Protein AF-A0A7V2XXT2-F1 (afdb_monomer)

Solvent-accessible surface area (backbone atoms only — not comparable to full-atom values): 8716 Å² total; per-residue (Å²): 122,76,69,64,54,52,68,65,47,50,60,56,54,53,48,52,53,50,48,50,50,43,58,65,51,47,53,54,56,52,52,50,54,55,48,51,53,50,51,52,53,49,52,52,50,56,50,50,54,49,51,51,51,52,50,53,53,51,48,52,53,49,51,53,50,57,67,48,43,61,58,51,51,49,53,50,51,53,53,51,53,53,52,49,53,52,50,51,51,50,52,52,53,51,50,52,53,49,51,53,50,48,54,52,51,51,51,54,50,50,56,50,51,51,52,53,52,52,50,53,53,52,50,51,52,52,51,55,52,49,53,52,49,53,51,52,47,66,74,66,66,48,74,70,58,51,55,50,52,53,50,53,49,55,52,51,57,61,72,76,108

pLDDT: mean 90.25, std 9.04, range [48.16, 98.12]

Mean predicted aligned error: 14.26 Å

Secondary structure (DSSP, 8-state):
-HHHHHHHHHHHHHHHHHHHHIIIIIHHHHHHHHHHHHHHHHHHHHHHHHHHHHHHHHHHHHHHHHHHHHHHHHHHHHHHHHHHHHHHHHHHHHHHHHHHHHHHHHHHHHHHHHHHHHHHHHHHHHHHHHHHHHHHHHHH--HHHHHHHHHHHHHHHHH--

Sequence (161 aa):
MMWHIVEVVSPYINFIILLWLLLKFGGAAIKQVVKGRHDEVKEKVDTAERLISESEQLKAAYEQKIAGLDAEIEAFRQAALAEIEKEKSRIMAEAQALAGRIEEQARLAYDQEMKEALAKVREEITRQTLELAEQQVKERFKKEDHDKLVEDFIEKLRSLN

Foldseek 3Di:
DVVVVCVVVVVVVVVVVVVVVCVVPVVVVVVVVVVVVVVVVVVVVVVVVVVVVVVVVVVVVVVVVVVCVVVVVVVVVVVVVVVVVVVVVVVVVVVVVVVVVVVVVVVVVVVVVVVVVVVVVVVVVVVVVVVVVVVVCVVPPDPVVVVVVVVVVVVVVVVVD

Radius of gyration: 64.33 Å; Cα contacts (8 Å, |Δi|>4): 3; chains: 1; bounding box: 114×42×169 Å

Structure (mmCIF, N/CA/C/O backbone):
data_AF-A0A7V2XXT2-F1
#
_entry.id   AF-A0A7V2XXT2-F1
#
loop_
_atom_site.group_PDB
_atom_site.id
_atom_site.type_symbol
_atom_site.label_atom_id
_atom_site.label_alt_id
_atom_site.label_comp_id
_atom_site.label_asym_id
_atom_site.label_entity_id
_atom_site.label_seq_id
_atom_site.pdbx_PDB_ins_code
_atom_site.Cartn_x
_atom_site.Cartn_y
_atom_site.Cartn_z
_atom_site.occupancy
_atom_site.B_iso_or_equiv
_atom_site.auth_seq_id
_atom_site.auth_comp_id
_atom_site.auth_asym_id
_atom_site.auth_atom_id
_atom_site.pdbx_PDB_model_num
ATOM 1 N N . MET A 1 1 ? 81.020 8.895 -81.320 1.00 56.19 1 MET A N 1
ATOM 2 C CA . MET A 1 1 ? 79.674 8.365 -81.643 1.00 56.19 1 MET A CA 1
ATOM 3 C C . MET A 1 1 ? 79.037 7.597 -80.477 1.00 56.19 1 MET A C 1
ATOM 5 O O . MET A 1 1 ? 77.843 7.738 -80.282 1.00 56.19 1 MET A O 1
ATOM 9 N N . MET A 1 2 ? 79.803 6.866 -79.651 1.00 57.25 2 MET A N 1
ATOM 10 C CA . MET A 1 2 ? 79.259 6.107 -78.506 1.00 57.25 2 MET A CA 1
ATOM 11 C C . MET A 1 2 ? 78.829 6.969 -77.294 1.00 57.25 2 MET A C 1
ATOM 13 O O . MET A 1 2 ? 77.960 6.552 -76.542 1.00 57.25 2 MET A O 1
ATOM 17 N N . TRP A 1 3 ? 79.372 8.186 -77.129 1.00 62.31 3 TRP A N 1
ATOM 18 C CA . TRP A 1 3 ? 79.043 9.090 -76.009 1.00 62.31 3 TRP A CA 1
ATOM 19 C C . TRP A 1 3 ? 77.661 9.769 -76.119 1.00 62.31 3 TRP A C 1
ATOM 21 O O . TRP A 1 3 ? 76.947 9.837 -75.127 1.00 62.31 3 TRP A O 1
ATOM 31 N N . HIS A 1 4 ? 77.216 10.180 -77.314 1.00 66.50 4 HIS A N 1
ATOM 32 C CA . HIS A 1 4 ? 75.901 10.832 -77.479 1.00 66.50 4 HIS A CA 1
ATOM 33 C C . HIS A 1 4 ? 74.708 9.879 -77.328 1.00 66.50 4 HIS A C 1
ATOM 35 O O . HIS A 1 4 ? 73.618 10.306 -76.964 1.00 66.50 4 HIS A O 1
ATOM 41 N N . ILE A 1 5 ? 74.898 8.577 -77.562 1.00 71.25 5 ILE A N 1
ATOM 42 C CA . ILE A 1 5 ? 73.835 7.578 -77.365 1.00 71.25 5 ILE A CA 1
ATOM 43 C C . ILE A 1 5 ? 73.501 7.452 -75.871 1.00 71.25 5 ILE A C 1
ATOM 45 O O . ILE A 1 5 ? 72.337 7.317 -75.507 1.00 71.25 5 ILE A O 1
ATOM 49 N N . VAL A 1 6 ? 74.503 7.559 -74.994 1.00 73.62 6 VAL A N 1
ATOM 50 C CA . VAL A 1 6 ? 74.312 7.469 -73.539 1.00 73.62 6 VAL A CA 1
ATOM 51 C C . VAL A 1 6 ? 73.534 8.676 -73.001 1.00 73.62 6 VAL A C 1
ATOM 53 O O . VAL A 1 6 ? 72.641 8.500 -72.172 1.00 73.62 6 VAL A O 1
ATOM 56 N N . GLU A 1 7 ? 73.810 9.880 -73.515 1.00 75.56 7 GLU A N 1
ATOM 57 C CA . GLU A 1 7 ? 73.099 11.112 -73.134 1.00 75.56 7 GLU A CA 1
ATOM 58 C C . GLU A 1 7 ? 71.618 11.071 -73.526 1.00 75.56 7 GLU A C 1
ATOM 60 O O . GLU A 1 7 ? 70.763 11.512 -72.759 1.00 75.56 7 GLU A O 1
ATOM 65 N N . VAL A 1 8 ? 71.300 10.488 -74.687 1.00 79.38 8 VAL A N 1
ATOM 66 C CA . VAL A 1 8 ? 69.916 10.377 -75.167 1.00 79.38 8 VAL A CA 1
ATOM 67 C C . VAL A 1 8 ? 69.164 9.234 -74.481 1.00 79.38 8 VAL A C 1
ATOM 69 O O . VAL A 1 8 ? 67.977 9.377 -74.222 1.00 79.38 8 VAL A O 1
ATOM 72 N N . VAL A 1 9 ? 69.815 8.113 -74.148 1.00 83.75 9 VAL A N 1
ATOM 73 C CA . VAL A 1 9 ? 69.147 6.914 -73.595 1.00 83.75 9 VAL A CA 1
ATOM 74 C C . VAL A 1 9 ? 68.904 6.995 -72.078 1.00 83.75 9 VAL A C 1
ATOM 76 O O . VAL A 1 9 ? 67.895 6.479 -71.591 1.00 83.75 9 VAL A O 1
ATOM 79 N N . SER A 1 10 ? 69.779 7.663 -71.321 1.00 84.50 10 SER A N 1
ATOM 80 C CA . SER A 1 10 ? 69.686 7.760 -69.852 1.00 84.50 10 SER A CA 1
ATOM 81 C C . SER A 1 10 ? 68.344 8.328 -69.326 1.00 84.50 10 SER A C 1
ATOM 83 O O . SER A 1 10 ? 67.748 7.711 -68.433 1.00 84.50 10 SER A O 1
ATOM 85 N N . PRO A 1 11 ? 67.773 9.413 -69.898 1.00 87.00 11 PRO A N 1
ATOM 86 C CA . PRO A 1 11 ? 66.474 9.942 -69.471 1.00 87.00 11 PRO A CA 1
ATOM 87 C C . PRO A 1 11 ? 65.315 8.957 -69.661 1.00 87.00 11 PRO A C 1
ATOM 89 O O . PRO A 1 11 ? 64.427 8.890 -68.812 1.00 87.00 11 PRO A O 1
ATOM 92 N N . TYR A 1 12 ? 65.330 8.163 -70.738 1.00 90.50 12 TYR A N 1
ATOM 93 C CA . TYR A 1 12 ? 64.289 7.164 -70.997 1.00 90.50 12 TYR A CA 1
ATOM 94 C C . TYR A 1 12 ? 64.358 6.005 -70.005 1.00 90.50 12 TYR A C 1
ATOM 96 O O . TYR A 1 12 ? 63.319 5.562 -69.523 1.00 90.50 12 TYR A O 1
ATOM 104 N N . ILE A 1 13 ? 65.561 5.545 -69.646 1.00 89.69 13 ILE A N 1
ATOM 105 C CA . ILE A 1 13 ? 65.734 4.510 -68.616 1.00 89.69 13 ILE A CA 1
ATOM 106 C C . ILE A 1 13 ? 65.224 5.021 -67.265 1.00 89.69 13 ILE A C 1
ATOM 108 O O . ILE A 1 13 ? 64.451 4.327 -66.604 1.00 89.69 13 ILE A O 1
ATOM 112 N N . ASN A 1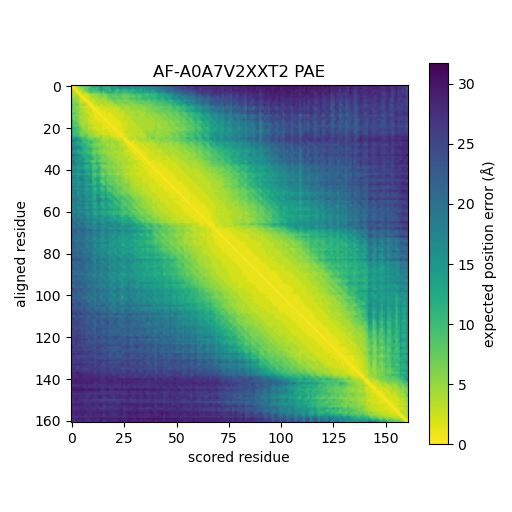 14 ? 65.584 6.248 -66.877 1.00 89.62 14 ASN A N 1
ATOM 113 C CA . ASN A 1 14 ? 65.093 6.855 -65.640 1.00 89.62 14 ASN A CA 1
ATOM 114 C C . ASN A 1 14 ? 63.561 7.008 -65.644 1.00 89.62 14 ASN A C 1
ATOM 116 O O . ASN A 1 14 ? 62.898 6.670 -64.665 1.00 89.62 14 ASN A O 1
ATOM 120 N N . PHE A 1 15 ? 62.980 7.447 -66.764 1.00 91.88 15 PHE A N 1
ATOM 121 C CA . PHE A 1 15 ? 61.531 7.552 -66.922 1.00 91.88 15 PHE A CA 1
ATOM 122 C C . PHE A 1 15 ? 60.835 6.189 -66.826 1.00 91.88 15 PHE A C 1
ATOM 124 O O . PHE A 1 15 ? 59.812 6.082 -66.158 1.00 91.88 15 PHE A O 1
ATOM 131 N N . ILE A 1 16 ? 61.393 5.136 -67.429 1.00 93.75 16 ILE A N 1
ATOM 132 C CA . ILE A 1 16 ? 60.843 3.775 -67.350 1.00 93.75 16 ILE A CA 1
ATOM 133 C C . ILE A 1 16 ? 60.920 3.233 -65.920 1.00 93.75 16 ILE A C 1
ATOM 135 O O . ILE A 1 16 ? 59.952 2.638 -65.449 1.00 93.75 16 ILE A O 1
ATOM 139 N N . ILE A 1 17 ? 62.027 3.460 -65.205 1.00 92.12 17 ILE A N 1
ATOM 140 C CA . ILE A 1 17 ? 62.163 3.064 -63.794 1.00 92.12 17 ILE A CA 1
ATOM 141 C C . ILE A 1 17 ? 61.138 3.811 -62.931 1.00 92.12 17 ILE A C 1
ATOM 143 O O . ILE A 1 17 ? 60.433 3.186 -62.136 1.00 92.12 17 ILE A O 1
ATOM 147 N N . LEU A 1 18 ? 61.001 5.127 -63.119 1.00 89.31 18 LEU A N 1
ATOM 148 C CA . LEU A 1 18 ? 60.008 5.945 -62.422 1.00 89.31 18 LEU A CA 1
ATOM 149 C C . LEU A 1 18 ? 58.579 5.477 -62.731 1.00 89.31 18 LEU A C 1
ATOM 151 O O . LEU A 1 18 ? 57.773 5.325 -61.817 1.00 89.31 18 LEU A O 1
ATOM 155 N N . LEU A 1 19 ? 58.269 5.208 -64.000 1.00 90.88 19 LEU A N 1
ATOM 156 C CA . LEU A 1 19 ? 56.965 4.722 -64.442 1.00 90.88 19 LEU A CA 1
ATOM 157 C C . LEU A 1 19 ? 56.658 3.344 -63.846 1.00 90.88 19 LEU A C 1
ATOM 159 O O . LEU A 1 19 ? 55.546 3.113 -63.377 1.00 90.88 19 LEU A O 1
ATOM 163 N N . TRP A 1 20 ? 57.641 2.445 -63.805 1.00 90.25 20 TRP A N 1
ATOM 164 C CA . TRP A 1 20 ? 57.493 1.133 -63.182 1.00 90.25 20 TRP A CA 1
ATOM 165 C C . TRP A 1 20 ? 57.219 1.245 -61.678 1.00 90.25 20 TRP A C 1
ATOM 167 O O . TRP A 1 20 ? 56.309 0.585 -61.170 1.00 90.25 20 TRP A O 1
ATOM 177 N N . LEU A 1 21 ? 57.936 2.124 -60.969 1.00 88.44 21 LEU A N 1
ATOM 178 C CA . LEU A 1 21 ? 57.672 2.417 -59.557 1.00 88.44 21 LEU A C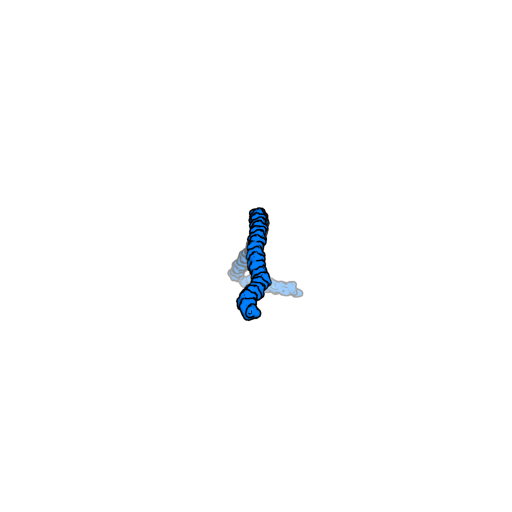A 1
ATOM 179 C C . LEU A 1 21 ? 56.280 3.037 -59.358 1.00 88.44 21 LEU A C 1
ATOM 181 O O . LEU A 1 21 ? 55.545 2.615 -58.467 1.00 88.44 21 LEU A O 1
ATOM 185 N N . LEU A 1 22 ? 55.872 3.980 -60.208 1.00 87.69 22 LEU A N 1
ATOM 186 C CA . LEU A 1 22 ? 54.562 4.625 -60.129 1.00 87.69 22 LEU A CA 1
ATOM 187 C C . LEU A 1 22 ? 53.419 3.628 -60.357 1.00 87.69 22 LEU A C 1
ATOM 189 O O . LEU A 1 22 ? 52.438 3.638 -59.620 1.00 87.69 22 LEU A O 1
ATOM 193 N N . LEU A 1 23 ? 53.551 2.731 -61.334 1.00 87.38 23 LEU A N 1
ATOM 194 C CA . LEU A 1 23 ? 52.550 1.697 -61.597 1.00 87.38 23 LEU A CA 1
ATOM 195 C C . LEU A 1 23 ? 52.500 0.663 -60.466 1.00 87.38 23 LEU A C 1
ATOM 197 O O . LEU A 1 23 ? 51.412 0.253 -60.059 1.00 87.38 23 LEU A O 1
ATOM 201 N N . LYS A 1 24 ? 53.660 0.282 -59.915 1.00 85.62 24 LYS A N 1
ATOM 202 C CA . LYS A 1 24 ? 53.751 -0.691 -58.821 1.00 85.62 24 LYS A CA 1
ATOM 203 C C . LYS A 1 24 ? 53.189 -0.157 -57.501 1.00 85.62 24 LYS A C 1
ATOM 205 O O . LYS A 1 24 ? 52.461 -0.878 -56.823 1.00 85.62 24 LYS A O 1
ATOM 210 N N . PHE A 1 25 ? 53.511 1.082 -57.131 1.00 86.44 25 PHE A N 1
ATOM 211 C CA . PHE A 1 25 ? 53.129 1.664 -55.838 1.00 86.44 25 PHE A CA 1
ATOM 212 C C . PHE A 1 25 ? 51.869 2.540 -55.913 1.00 86.44 25 PHE A C 1
ATOM 214 O O . PHE A 1 25 ? 51.015 2.469 -55.028 1.00 86.44 25 PHE A O 1
ATOM 221 N N . GLY A 1 26 ? 51.701 3.326 -56.979 1.00 84.56 26 GLY A N 1
ATOM 222 C CA . GLY A 1 26 ? 50.570 4.244 -57.149 1.00 84.56 26 GLY A CA 1
ATOM 223 C C . GLY A 1 26 ? 49.234 3.527 -57.346 1.00 84.56 26 GLY A C 1
ATOM 224 O O . GLY A 1 26 ? 48.232 3.925 -56.754 1.00 84.56 26 GLY A O 1
ATOM 225 N N . GLY A 1 27 ? 49.216 2.417 -58.093 1.00 85.94 27 GLY A N 1
ATOM 226 C CA . GLY A 1 27 ? 47.999 1.617 -58.278 1.00 85.94 27 GLY A CA 1
ATOM 227 C C . GLY A 1 27 ? 47.472 1.024 -56.966 1.00 85.94 27 GLY A C 1
ATOM 228 O O . GLY A 1 27 ? 46.266 1.047 -56.711 1.00 85.94 27 GLY A O 1
ATOM 229 N N . ALA A 1 28 ? 48.374 0.546 -56.104 1.00 84.69 28 ALA A N 1
ATOM 230 C CA . ALA A 1 28 ? 48.019 0.009 -54.793 1.00 84.69 28 ALA A CA 1
ATOM 231 C C . ALA A 1 28 ? 47.453 1.096 -53.861 1.00 84.69 28 ALA A C 1
ATOM 233 O O . ALA A 1 28 ? 46.395 0.890 -53.265 1.00 84.69 28 ALA A O 1
ATOM 234 N N . ALA A 1 29 ? 48.098 2.268 -53.798 1.00 85.81 29 ALA A N 1
ATOM 235 C CA . ALA A 1 29 ? 47.654 3.388 -52.966 1.00 85.81 29 ALA A CA 1
ATOM 236 C C . ALA A 1 29 ? 46.277 3.930 -53.394 1.00 85.81 29 ALA A C 1
ATOM 238 O O . ALA A 1 29 ? 45.392 4.114 -52.558 1.00 85.81 29 ALA A O 1
ATOM 239 N N . ILE A 1 30 ? 46.049 4.118 -54.700 1.00 87.00 30 ILE A N 1
ATOM 240 C CA . ILE A 1 30 ? 44.762 4.610 -55.224 1.00 87.00 30 ILE A CA 1
ATOM 241 C C . ILE A 1 30 ? 43.642 3.602 -54.949 1.00 87.00 30 ILE A C 1
ATOM 243 O O . ILE A 1 30 ? 42.571 3.979 -54.472 1.00 87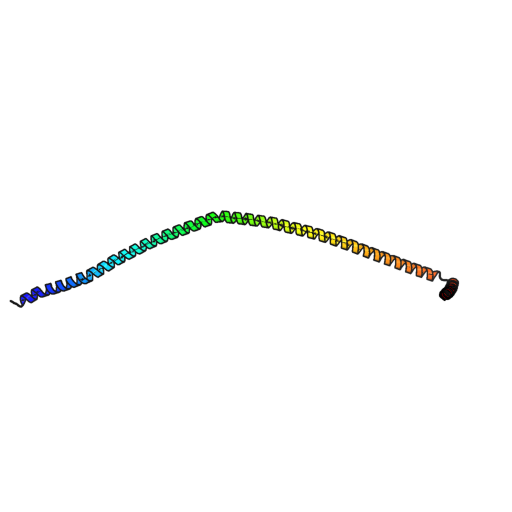.00 30 ILE A O 1
ATOM 247 N N . LYS A 1 31 ? 43.889 2.308 -55.190 1.00 87.94 31 LYS A N 1
ATOM 248 C CA . LYS A 1 31 ? 42.905 1.252 -54.919 1.00 87.94 31 LYS A CA 1
ATOM 249 C C . LYS A 1 31 ? 42.537 1.189 -53.436 1.00 87.94 31 LYS A C 1
ATOM 251 O O . LYS A 1 31 ? 41.368 0.990 -53.119 1.00 87.94 31 LYS A O 1
ATOM 256 N N . GLN A 1 32 ? 43.505 1.379 -52.541 1.00 89.31 32 GLN A N 1
ATOM 257 C CA . GLN A 1 32 ? 43.266 1.387 -51.099 1.00 89.31 32 GLN A CA 1
ATOM 258 C C . GLN A 1 32 ? 42.400 2.575 -50.664 1.00 89.31 32 GLN A C 1
ATOM 260 O O . GLN A 1 32 ? 41.464 2.377 -49.897 1.00 89.31 32 GLN A O 1
ATOM 265 N N . VAL A 1 33 ? 42.647 3.780 -51.189 1.00 89.56 33 VAL A N 1
ATOM 266 C CA . VAL A 1 33 ? 41.843 4.975 -50.867 1.00 89.56 33 VAL A CA 1
ATOM 267 C C . VAL A 1 33 ? 40.409 4.845 -51.385 1.00 89.56 33 VAL A C 1
ATOM 269 O O . VAL A 1 33 ? 39.462 5.140 -50.657 1.00 89.56 33 VAL A O 1
ATOM 272 N N . VAL A 1 34 ? 40.230 4.378 -52.625 1.00 91.50 34 VAL A N 1
ATOM 273 C CA . VAL A 1 34 ? 38.893 4.191 -53.214 1.00 91.50 34 VAL A CA 1
ATOM 274 C C . VAL A 1 34 ? 38.121 3.100 -52.475 1.00 91.50 34 VAL A C 1
ATOM 276 O O . VAL A 1 34 ? 36.952 3.299 -52.152 1.00 91.50 34 VAL A O 1
ATOM 279 N N . LYS A 1 35 ? 38.775 1.974 -52.157 1.00 93.56 35 LYS A N 1
ATOM 280 C CA . LYS A 1 35 ? 38.152 0.894 -51.388 1.00 93.56 35 LYS A CA 1
ATOM 281 C C . LYS A 1 35 ? 37.807 1.341 -49.965 1.00 93.56 35 LYS A C 1
ATOM 283 O O . LYS A 1 35 ? 36.689 1.110 -49.539 1.00 93.56 35 LYS A O 1
ATOM 288 N N . GLY A 1 36 ? 38.708 2.045 -49.279 1.00 92.62 36 GLY A N 1
ATOM 289 C CA . GLY A 1 36 ? 38.453 2.570 -47.935 1.00 92.62 36 GLY A CA 1
ATOM 290 C C . GLY A 1 36 ? 37.247 3.509 -47.888 1.00 92.62 36 GLY A C 1
ATOM 291 O O . GLY A 1 36 ? 36.397 3.362 -47.019 1.00 92.62 36 GLY A O 1
ATOM 292 N N . ARG A 1 37 ? 37.107 4.412 -48.871 1.00 92.56 37 ARG A N 1
ATOM 293 C CA . ARG A 1 37 ? 35.912 5.267 -48.981 1.00 92.56 37 ARG A CA 1
ATOM 294 C C . ARG A 1 37 ? 34.639 4.477 -49.270 1.00 92.56 37 ARG A C 1
ATOM 296 O O . ARG A 1 37 ? 33.589 4.813 -48.737 1.00 92.56 37 ARG A O 1
ATOM 303 N N . HIS A 1 38 ? 34.715 3.465 -50.132 1.00 93.56 38 HIS A N 1
ATOM 304 C CA . HIS A 1 38 ? 33.568 2.610 -50.425 1.00 93.56 38 HIS A CA 1
ATOM 305 C C . HIS A 1 38 ? 33.121 1.827 -49.185 1.00 93.56 38 HIS A C 1
ATOM 307 O O . HIS A 1 38 ? 31.933 1.821 -48.872 1.00 93.56 38 HIS A O 1
ATOM 313 N N . ASP A 1 39 ? 34.072 1.231 -48.465 1.00 95.31 39 ASP A N 1
ATOM 314 C CA . ASP A 1 39 ? 33.818 0.458 -47.251 1.00 95.31 39 ASP A CA 1
ATOM 315 C C . ASP A 1 39 ? 33.250 1.360 -46.135 1.00 95.31 39 ASP A C 1
ATOM 317 O O . ASP A 1 39 ? 32.265 0.986 -45.511 1.00 95.31 39 ASP A O 1
ATOM 321 N N . GLU A 1 40 ? 33.769 2.583 -45.954 1.00 95.50 40 GLU A N 1
ATOM 322 C CA . GLU A 1 40 ? 33.241 3.555 -44.978 1.00 95.50 40 GLU A CA 1
ATOM 323 C C . GLU A 1 40 ? 31.797 3.980 -45.297 1.00 95.50 40 GLU A C 1
ATOM 325 O O . GLU A 1 40 ? 30.951 4.072 -44.406 1.00 95.50 40 GLU A O 1
ATOM 330 N N . VAL A 1 41 ? 31.489 4.255 -46.570 1.00 94.00 41 VAL A N 1
ATOM 331 C CA . VAL A 1 41 ? 30.123 4.615 -46.983 1.00 94.00 41 VAL A CA 1
ATOM 332 C C . VAL A 1 41 ? 29.180 3.437 -46.778 1.00 94.00 41 VAL A C 1
ATOM 334 O O . VAL A 1 41 ? 28.079 3.629 -46.265 1.00 94.00 41 VAL A O 1
ATOM 337 N N . LYS A 1 42 ? 29.615 2.227 -47.135 1.00 96.00 42 LYS A N 1
ATOM 338 C CA . LYS A 1 42 ? 28.831 1.014 -46.926 1.00 96.00 42 LYS A CA 1
ATOM 339 C C . LYS A 1 42 ? 28.554 0.781 -45.442 1.00 96.00 42 LYS A C 1
ATOM 341 O O . LYS A 1 42 ? 27.405 0.593 -45.072 1.00 96.00 42 LYS A O 1
ATOM 346 N N . GLU A 1 43 ? 29.570 0.884 -44.590 1.00 96.75 43 GLU A N 1
ATOM 347 C CA . GLU A 1 43 ? 29.423 0.726 -43.141 1.00 96.75 43 GLU A CA 1
ATOM 348 C C . GLU A 1 43 ? 28.439 1.745 -42.550 1.00 96.75 43 GLU A C 1
ATOM 350 O O . GLU A 1 43 ? 27.604 1.391 -41.716 1.00 96.75 43 GLU A O 1
ATOM 355 N N . LYS A 1 44 ? 28.488 3.004 -43.003 1.00 95.12 44 LYS A N 1
ATOM 356 C CA . LYS A 1 44 ? 27.540 4.040 -42.564 1.00 95.12 44 LYS A CA 1
ATOM 357 C C . LYS A 1 44 ? 26.104 3.724 -42.973 1.00 95.12 44 LYS A C 1
ATOM 359 O O . LYS A 1 44 ? 25.204 3.940 -42.165 1.00 95.12 44 LYS A O 1
ATOM 364 N N . VAL A 1 45 ? 25.890 3.230 -44.193 1.00 95.94 45 VAL A N 1
ATOM 365 C CA . VAL A 1 45 ? 24.558 2.837 -44.679 1.00 95.94 45 VAL A CA 1
ATOM 366 C C . VAL A 1 45 ? 24.044 1.623 -43.909 1.00 95.94 45 VAL A C 1
ATOM 368 O O . VAL A 1 45 ? 22.959 1.700 -43.341 1.00 95.94 45 VAL A O 1
ATOM 371 N N . ASP A 1 46 ? 24.852 0.568 -43.783 1.00 96.75 46 ASP A N 1
ATOM 372 C CA . ASP A 1 46 ? 24.492 -0.650 -43.044 1.00 96.75 46 ASP A CA 1
ATOM 373 C C . ASP A 1 46 ? 24.173 -0.324 -41.568 1.00 96.75 46 ASP A C 1
ATOM 375 O O . ASP A 1 46 ? 23.207 -0.826 -40.989 1.00 96.75 46 ASP A O 1
ATOM 379 N N . THR A 1 47 ? 24.951 0.572 -40.951 1.00 96.12 47 THR A N 1
ATOM 380 C CA . THR A 1 47 ? 24.706 1.034 -39.576 1.00 96.12 47 THR A CA 1
ATOM 381 C C . THR A 1 47 ? 23.413 1.838 -39.471 1.00 96.12 47 THR A C 1
ATOM 383 O O . THR A 1 47 ? 22.660 1.646 -38.517 1.00 96.12 47 THR A O 1
ATOM 386 N N . ALA A 1 48 ? 23.138 2.728 -40.427 1.00 94.69 48 ALA A N 1
ATOM 387 C CA . ALA A 1 48 ? 21.912 3.518 -40.442 1.00 94.69 48 ALA A CA 1
ATOM 388 C C . ALA A 1 48 ? 20.669 2.631 -40.612 1.00 94.69 48 ALA A C 1
ATOM 390 O O . ALA A 1 48 ? 19.711 2.790 -39.859 1.00 94.69 48 ALA A O 1
ATOM 391 N N . GLU A 1 49 ? 20.701 1.663 -41.531 1.00 96.12 49 GLU A N 1
ATOM 392 C CA . GLU A 1 49 ? 19.614 0.694 -41.719 1.00 96.12 49 GLU A CA 1
ATOM 393 C C . GLU A 1 49 ? 19.377 -0.142 -40.459 1.00 96.12 49 GLU A C 1
ATOM 395 O O . GLU A 1 49 ? 18.232 -0.309 -40.030 1.00 96.12 49 GLU A O 1
ATOM 400 N N . ARG A 1 50 ? 20.452 -0.606 -39.807 1.00 96.62 50 ARG A N 1
ATOM 401 C CA . ARG A 1 50 ? 20.339 -1.337 -38.540 1.00 96.62 50 ARG A CA 1
ATOM 402 C C . ARG A 1 50 ? 19.693 -0.484 -37.449 1.00 96.62 50 ARG A C 1
ATOM 404 O O . ARG A 1 50 ? 18.775 -0.957 -36.789 1.00 96.62 50 ARG A O 1
ATOM 411 N N . LEU A 1 51 ? 20.132 0.763 -37.279 1.00 95.94 51 LEU A N 1
ATOM 412 C CA . LEU A 1 51 ? 19.574 1.673 -36.273 1.00 95.94 51 LEU A CA 1
ATOM 413 C C . LEU A 1 51 ? 18.097 1.992 -36.530 1.00 95.94 51 LEU A C 1
ATOM 415 O O . LEU A 1 51 ? 17.324 2.094 -35.579 1.00 95.94 51 LEU A O 1
ATOM 419 N N . ILE A 1 52 ? 17.695 2.136 -37.796 1.00 96.00 52 ILE A N 1
ATOM 420 C CA . ILE A 1 52 ? 16.287 2.333 -38.162 1.00 96.00 52 ILE A CA 1
ATOM 421 C C . ILE A 1 52 ? 15.473 1.098 -37.769 1.00 96.00 52 ILE A C 1
ATOM 423 O O . ILE A 1 52 ? 14.481 1.238 -37.060 1.00 96.00 52 ILE A O 1
ATOM 427 N N . SER A 1 53 ? 15.927 -0.100 -38.142 1.00 96.81 53 SER A N 1
ATOM 428 C CA . SER A 1 53 ? 15.247 -1.355 -37.799 1.00 96.81 53 SER A CA 1
ATOM 429 C C . SER A 1 53 ? 15.136 -1.566 -36.283 1.00 96.81 53 SER A C 1
ATOM 431 O O . SER A 1 53 ? 14.063 -1.888 -35.773 1.00 96.81 53 SER A O 1
ATOM 433 N N . GLU A 1 54 ? 16.213 -1.320 -35.533 1.00 96.25 54 GLU A N 1
ATOM 434 C CA . GLU A 1 54 ? 16.209 -1.402 -34.067 1.00 96.25 54 GLU A CA 1
ATOM 435 C C . GLU A 1 54 ? 15.245 -0.382 -33.441 1.00 96.25 54 GLU A C 1
ATOM 437 O O . GLU A 1 54 ? 14.497 -0.716 -32.520 1.00 96.25 54 GLU A O 1
ATOM 442 N N . SER A 1 55 ? 15.214 0.849 -33.960 1.00 95.12 55 SER A N 1
ATOM 443 C CA . SER A 1 55 ? 14.301 1.902 -33.502 1.00 95.12 55 SER A CA 1
ATOM 444 C C . SER A 1 55 ? 12.835 1.553 -33.771 1.00 95.12 55 SER A C 1
ATOM 446 O O . SER A 1 55 ? 11.983 1.730 -32.899 1.00 95.12 55 SER A O 1
ATOM 448 N N . GLU A 1 56 ? 12.529 1.004 -34.948 1.00 96.12 56 GLU A N 1
ATOM 449 C CA . GLU A 1 56 ? 11.182 0.550 -35.304 1.00 96.12 56 GLU A CA 1
ATOM 450 C C . GLU A 1 56 ? 10.718 -0.607 -34.416 1.00 96.12 56 GLU A C 1
ATOM 452 O O . GLU A 1 56 ? 9.595 -0.577 -33.908 1.00 96.12 56 GLU A O 1
ATOM 457 N N . GLN A 1 57 ? 11.589 -1.588 -34.159 1.00 96.50 57 GLN A N 1
ATOM 458 C CA . GLN A 1 57 ? 11.294 -2.689 -33.238 1.00 96.50 57 GLN A CA 1
ATOM 459 C C . GLN A 1 57 ? 11.044 -2.185 -31.817 1.00 96.50 57 GLN A C 1
ATOM 461 O O . GLN A 1 57 ? 10.081 -2.597 -31.167 1.00 96.50 57 GLN A O 1
ATOM 466 N N . LEU A 1 58 ? 11.884 -1.265 -31.338 1.00 95.75 58 LEU A N 1
ATOM 467 C CA . LEU A 1 58 ? 11.739 -0.681 -30.012 1.00 95.75 58 LEU A CA 1
ATOM 468 C C . LEU A 1 58 ? 10.427 0.103 -29.898 1.00 95.75 58 LEU A C 1
ATOM 470 O O . LEU A 1 58 ? 9.695 -0.056 -28.920 1.00 95.75 58 LEU A O 1
ATOM 474 N N . LYS A 1 59 ? 10.096 0.903 -30.914 1.00 95.69 59 LYS A N 1
ATOM 475 C CA . LYS A 1 59 ? 8.835 1.642 -30.985 1.00 95.69 59 LYS A CA 1
ATOM 476 C C . LYS A 1 59 ? 7.635 0.695 -30.946 1.00 95.69 59 LYS A C 1
ATOM 478 O O . LYS A 1 59 ? 6.745 0.909 -30.128 1.00 95.69 59 LYS A O 1
ATOM 483 N N . ALA A 1 60 ? 7.639 -0.365 -31.753 1.00 95.88 60 ALA A N 1
ATOM 484 C CA . ALA A 1 60 ? 6.564 -1.355 -31.765 1.00 95.88 60 ALA A CA 1
ATOM 485 C C . ALA A 1 60 ? 6.397 -2.041 -30.396 1.00 95.88 60 ALA A C 1
ATOM 487 O O . ALA A 1 60 ? 5.276 -2.197 -29.911 1.00 95.88 60 ALA A O 1
ATOM 488 N N . ALA A 1 61 ? 7.504 -2.387 -29.729 1.00 93.94 61 ALA A N 1
ATOM 489 C CA . ALA A 1 61 ? 7.472 -2.966 -28.388 1.00 93.94 61 ALA A CA 1
ATOM 490 C C . ALA A 1 61 ? 6.879 -1.997 -27.348 1.00 93.94 61 ALA A C 1
ATOM 492 O O . ALA A 1 61 ? 6.081 -2.406 -26.501 1.00 93.94 61 ALA A O 1
ATOM 493 N N . TYR A 1 62 ? 7.228 -0.707 -27.414 1.00 93.81 62 TYR A N 1
ATOM 494 C CA . TYR A 1 62 ? 6.646 0.309 -26.533 1.00 93.81 62 TYR A CA 1
ATOM 495 C C . TYR A 1 62 ? 5.167 0.557 -26.820 1.00 93.81 62 TYR A C 1
ATOM 497 O O . TYR A 1 62 ? 4.391 0.646 -25.873 1.00 93.81 62 TYR A O 1
ATOM 505 N N . GLU A 1 63 ? 4.758 0.633 -28.086 1.00 93.25 63 GLU A N 1
ATOM 506 C CA . GLU A 1 63 ? 3.349 0.789 -28.465 1.00 93.25 63 GLU A CA 1
ATOM 507 C C . GLU A 1 63 ? 2.508 -0.389 -27.967 1.00 93.25 63 GLU A C 1
ATOM 509 O O . GLU A 1 63 ? 1.455 -0.178 -27.367 1.00 93.25 63 GLU A O 1
ATOM 514 N N . GLN A 1 64 ? 3.003 -1.622 -28.113 1.00 92.56 64 GLN A N 1
ATOM 515 C CA . GLN A 1 64 ? 2.334 -2.806 -27.577 1.00 92.56 64 GLN A CA 1
ATOM 516 C C . GLN A 1 64 ? 2.234 -2.762 -26.048 1.00 92.56 64 GLN A C 1
ATOM 518 O O . GLN A 1 64 ? 1.189 -3.089 -25.484 1.00 92.56 64 GLN A O 1
ATOM 523 N N . LYS A 1 65 ? 3.305 -2.339 -25.367 1.00 90.56 65 LYS A N 1
ATOM 524 C CA . LYS A 1 65 ? 3.301 -2.194 -23.910 1.00 90.56 65 LYS A CA 1
ATOM 525 C 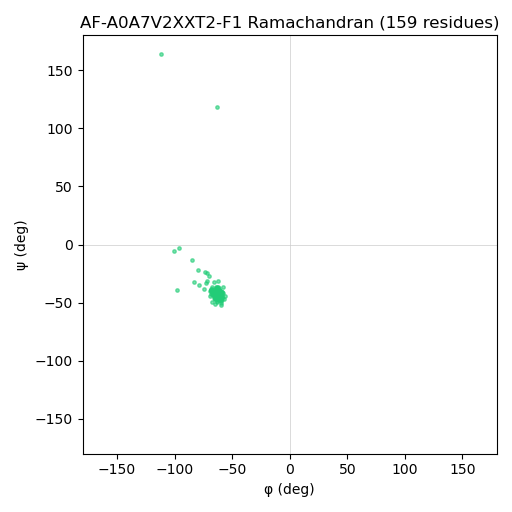C . LYS A 1 65 ? 2.279 -1.149 -23.463 1.00 90.56 65 LYS A C 1
ATOM 527 O O . LYS A 1 65 ? 1.499 -1.424 -22.561 1.00 90.56 65 LYS A O 1
ATOM 532 N N . ILE A 1 66 ? 2.252 0.015 -24.108 1.00 92.88 66 ILE A N 1
ATOM 533 C CA . ILE A 1 66 ? 1.304 1.096 -23.806 1.00 92.88 66 ILE A CA 1
ATOM 534 C C . ILE A 1 66 ? -0.136 0.640 -24.063 1.00 92.88 66 ILE A C 1
ATOM 536 O O . ILE A 1 66 ? -0.999 0.890 -23.230 1.00 92.88 66 ILE A O 1
ATOM 540 N N . ALA A 1 67 ? -0.392 -0.092 -25.148 1.00 91.81 67 ALA A N 1
ATOM 541 C CA . ALA A 1 67 ? -1.719 -0.635 -25.432 1.00 91.81 67 ALA A CA 1
ATOM 542 C C . ALA A 1 67 ? -2.204 -1.630 -24.358 1.00 91.81 67 ALA A C 1
ATOM 544 O O . ALA A 1 67 ? -3.400 -1.720 -24.096 1.00 91.81 67 ALA A O 1
ATOM 545 N N . GLY A 1 68 ? -1.287 -2.371 -23.725 1.00 90.62 68 GLY A N 1
ATOM 546 C CA . GLY A 1 68 ? -1.605 -3.280 -22.621 1.00 90.62 68 GLY A CA 1
ATOM 547 C C . GLY A 1 68 ? -1.790 -2.593 -21.264 1.00 90.62 68 GLY A C 1
ATOM 548 O O . GLY A 1 68 ? -2.458 -3.154 -20.394 1.00 90.62 68 GLY A O 1
ATOM 549 N N . LEU A 1 69 ? -1.237 -1.388 -21.080 1.00 93.31 69 LEU A N 1
ATOM 550 C CA . LEU A 1 69 ? -1.253 -0.688 -19.793 1.00 93.31 69 LEU A CA 1
ATOM 551 C C . LEU A 1 69 ? -2.672 -0.345 -19.333 1.00 93.31 69 LEU A C 1
ATOM 553 O O . LEU A 1 69 ? -2.973 -0.515 -18.158 1.00 93.31 69 LEU A O 1
ATOM 557 N N . ASP A 1 70 ? -3.550 0.106 -20.231 1.00 90.25 70 ASP A N 1
ATOM 558 C CA . ASP A 1 70 ? -4.918 0.486 -19.853 1.00 90.25 70 ASP A CA 1
ATOM 559 C C . ASP A 1 70 ? -5.703 -0.708 -19.288 1.00 90.25 70 ASP A C 1
ATOM 561 O O . ASP A 1 70 ? -6.406 -0.583 -18.284 1.00 90.25 70 ASP A O 1
ATOM 565 N N . ALA A 1 71 ? -5.529 -1.891 -19.884 1.00 93.75 71 ALA A N 1
ATOM 566 C CA . ALA A 1 71 ? -6.143 -3.123 -19.397 1.00 93.75 71 ALA A CA 1
ATOM 567 C C . ALA A 1 71 ? -5.555 -3.564 -18.046 1.00 93.75 71 ALA A C 1
ATOM 569 O O . ALA A 1 71 ? -6.296 -4.009 -17.170 1.00 93.75 71 ALA A O 1
ATOM 570 N N . GLU A 1 72 ? -4.241 -3.418 -17.857 1.00 93.50 72 GLU A N 1
ATOM 571 C CA . GLU A 1 72 ? -3.570 -3.721 -16.588 1.00 93.50 72 GLU A CA 1
ATOM 572 C C . GLU A 1 72 ? -4.011 -2.764 -15.470 1.00 93.50 72 GLU A C 1
ATOM 574 O O . GLU A 1 72 ? -4.300 -3.203 -14.356 1.00 93.50 72 GLU A O 1
ATOM 579 N N . ILE A 1 73 ? -4.143 -1.471 -15.775 1.00 95.06 73 ILE A N 1
ATOM 580 C CA . ILE A 1 73 ? -4.647 -0.448 -14.851 1.00 95.06 73 ILE A CA 1
ATOM 581 C C . ILE A 1 73 ? -6.088 -0.756 -14.448 1.00 95.06 73 ILE A C 1
ATOM 583 O O . ILE A 1 73 ? -6.422 -0.677 -13.263 1.00 95.06 73 ILE A O 1
ATOM 587 N N . GLU A 1 74 ? -6.942 -1.125 -15.400 1.00 94.94 74 GLU A N 1
ATOM 588 C CA . GLU A 1 74 ? -8.333 -1.463 -15.109 1.00 94.94 74 GLU A CA 1
ATOM 589 C C . GLU A 1 74 ? -8.437 -2.747 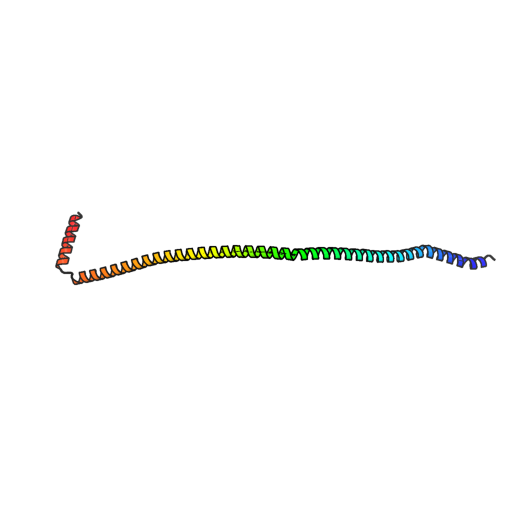-14.271 1.00 94.94 74 GLU A C 1
ATOM 591 O O . GLU A 1 74 ? -9.155 -2.775 -13.270 1.00 94.94 74 GLU A O 1
ATOM 596 N N . ALA A 1 75 ? -7.654 -3.780 -14.593 1.00 96.19 75 ALA A N 1
ATOM 597 C CA . ALA A 1 75 ? -7.579 -5.000 -13.791 1.00 96.19 75 ALA A CA 1
ATOM 598 C C . ALA A 1 75 ? -7.091 -4.716 -12.359 1.00 96.19 75 ALA A C 1
ATOM 600 O O . ALA A 1 75 ? -7.679 -5.204 -11.389 1.00 96.19 75 ALA A O 1
ATOM 601 N N . PHE A 1 76 ? -6.061 -3.879 -12.209 1.00 97.12 76 PHE A N 1
ATOM 602 C CA . PHE A 1 76 ? -5.563 -3.443 -10.907 1.00 97.12 76 PHE A CA 1
ATOM 603 C C . PHE A 1 76 ? -6.632 -2.676 -10.122 1.00 97.12 76 PHE A C 1
ATOM 605 O O . PHE A 1 76 ? -6.842 -2.938 -8.937 1.00 97.12 76 PHE A O 1
ATOM 612 N N . ARG A 1 77 ? -7.351 -1.761 -10.779 1.00 96.62 77 ARG A N 1
ATOM 613 C CA . ARG A 1 77 ? -8.430 -0.986 -10.159 1.00 96.62 77 ARG A CA 1
ATOM 614 C C . ARG A 1 77 ? -9.556 -1.889 -9.665 1.00 96.62 77 ARG A C 1
ATOM 616 O O . ARG A 1 77 ? -10.025 -1.705 -8.543 1.00 96.62 77 ARG A O 1
ATOM 623 N N . GLN A 1 78 ? -9.972 -2.865 -10.466 1.00 97.19 78 GLN A N 1
ATOM 624 C CA . GLN A 1 78 ? -11.013 -3.820 -10.081 1.00 97.19 78 GLN A CA 1
ATOM 625 C C . GLN A 1 78 ? -10.574 -4.692 -8.903 1.00 97.19 78 GLN A C 1
ATOM 627 O O . GLN A 1 78 ? -11.333 -4.847 -7.945 1.00 97.19 78 GLN A O 1
ATOM 632 N N . ALA A 1 79 ? -9.338 -5.197 -8.924 1.00 96.94 79 ALA A N 1
ATOM 633 C CA . ALA A 1 79 ? -8.776 -5.955 -7.809 1.00 96.94 79 ALA A CA 1
ATOM 634 C C . ALA A 1 79 ? -8.711 -5.115 -6.520 1.00 96.94 79 ALA A C 1
ATOM 636 O O . ALA A 1 79 ? -9.105 -5.586 -5.453 1.00 96.94 79 ALA A O 1
ATOM 637 N N . ALA A 1 80 ? -8.287 -3.852 -6.622 1.00 96.38 80 ALA A N 1
ATOM 638 C CA . ALA A 1 80 ? -8.238 -2.934 -5.489 1.00 96.38 80 ALA A CA 1
ATOM 639 C C . ALA A 1 80 ? -9.634 -2.655 -4.909 1.00 96.38 80 ALA A C 1
ATOM 641 O O . ALA A 1 80 ? -9.808 -2.688 -3.694 1.00 96.38 80 ALA A O 1
ATOM 642 N N . LEU A 1 81 ? -10.643 -2.425 -5.756 1.00 97.25 81 LEU A N 1
ATOM 643 C CA . LEU A 1 81 ? -12.025 -2.221 -5.308 1.00 97.25 81 LEU A CA 1
ATOM 644 C C . LEU A 1 81 ? -12.597 -3.461 -4.609 1.00 97.25 81 LEU A C 1
ATOM 646 O O . LEU A 1 81 ? -13.270 -3.327 -3.587 1.00 97.25 81 LEU A O 1
ATOM 650 N N . ALA A 1 82 ? -12.308 -4.657 -5.126 1.00 97.19 82 ALA A N 1
ATOM 651 C CA . ALA A 1 82 ? -12.736 -5.906 -4.505 1.00 97.19 82 ALA A CA 1
ATOM 652 C C . ALA A 1 82 ? -12.110 -6.099 -3.113 1.00 97.19 82 ALA A C 1
ATOM 654 O O . ALA A 1 82 ? -12.815 -6.460 -2.168 1.00 97.19 82 ALA A O 1
ATOM 655 N N . GLU A 1 83 ? -10.813 -5.811 -2.962 1.00 97.00 83 GLU A N 1
ATOM 656 C CA . GLU A 1 83 ? -10.144 -5.910 -1.661 1.00 97.00 83 GLU A CA 1
ATOM 657 C C . GLU A 1 83 ? -10.658 -4.847 -0.681 1.00 97.00 83 GLU A C 1
ATOM 659 O O . GLU A 1 83 ? -10.878 -5.157 0.487 1.00 97.00 83 GLU A O 1
ATOM 664 N N . ILE A 1 84 ? -10.939 -3.626 -1.151 1.00 97.06 84 ILE A N 1
ATOM 665 C CA . ILE A 1 84 ? -11.540 -2.568 -0.324 1.00 97.06 84 ILE A CA 1
ATOM 666 C C . ILE A 1 84 ? -12.898 -3.005 0.227 1.00 97.06 84 ILE A C 1
ATOM 668 O O . ILE A 1 84 ? -13.146 -2.836 1.420 1.00 97.06 84 ILE A O 1
ATOM 672 N N . GLU A 1 85 ? -13.787 -3.562 -0.600 1.00 97.06 85 GLU A N 1
ATOM 673 C CA . GLU A 1 85 ? -15.118 -3.952 -0.119 1.00 97.06 85 GLU A CA 1
ATOM 674 C C . GLU A 1 85 ? -15.042 -5.132 0.859 1.00 97.06 85 GLU A C 1
ATOM 676 O O . GLU A 1 85 ? -15.733 -5.144 1.880 1.00 97.06 85 GLU A O 1
ATOM 681 N N . LYS A 1 86 ? -14.148 -6.092 0.600 1.00 97.75 86 LYS A N 1
ATOM 682 C CA . LYS A 1 86 ? -13.871 -7.203 1.517 1.00 97.75 86 LYS A CA 1
ATOM 683 C C . LYS A 1 86 ? -13.333 -6.706 2.859 1.00 97.75 86 LYS A C 1
ATOM 685 O O . LYS A 1 86 ? -13.818 -7.131 3.907 1.00 97.75 86 LYS A O 1
ATOM 690 N N . GLU A 1 87 ? -12.373 -5.790 2.838 1.00 97.44 87 GLU A N 1
ATOM 691 C CA . GLU A 1 87 ? -11.773 -5.234 4.049 1.00 97.44 87 GLU A CA 1
ATOM 692 C C . GLU A 1 87 ? -12.774 -4.382 4.833 1.00 97.44 87 GLU A C 1
ATOM 694 O O . GLU A 1 87 ? -12.895 -4.513 6.049 1.00 97.44 87 GLU A O 1
ATOM 699 N N . LYS A 1 88 ? -13.583 -3.579 4.141 1.00 97.69 88 LYS A N 1
ATOM 700 C CA . LYS A 1 88 ? -14.693 -2.838 4.745 1.00 97.69 88 LYS A CA 1
ATOM 701 C C . LYS A 1 88 ? -15.693 -3.779 5.414 1.00 97.69 88 LYS A C 1
ATOM 703 O O . LYS A 1 88 ? -16.094 -3.521 6.547 1.00 97.69 88 LYS A O 1
ATOM 708 N N . SER A 1 89 ? -16.079 -4.870 4.752 1.00 97.56 89 SER A N 1
ATOM 709 C CA . SER A 1 89 ? -16.967 -5.881 5.335 1.00 97.56 89 SER A CA 1
ATOM 710 C C . SER A 1 89 ? -16.357 -6.506 6.593 1.00 97.56 89 SER A C 1
ATOM 712 O O . SER A 1 89 ? -17.037 -6.602 7.617 1.00 97.56 89 SER A O 1
ATOM 714 N N . ARG A 1 90 ? -15.060 -6.839 6.558 1.00 98.06 90 ARG A N 1
ATOM 715 C CA . ARG A 1 90 ? -14.316 -7.359 7.712 1.00 98.06 90 ARG A CA 1
ATOM 716 C C . ARG A 1 90 ? -14.309 -6.372 8.879 1.00 98.06 90 ARG A C 1
ATOM 718 O O . ARG A 1 90 ? -14.692 -6.748 9.983 1.00 98.06 90 ARG A O 1
ATOM 725 N N . ILE A 1 91 ? -13.955 -5.111 8.629 1.00 97.88 91 ILE A N 1
ATOM 726 C CA . ILE A 1 91 ? -13.930 -4.050 9.647 1.00 97.88 91 ILE A CA 1
ATOM 727 C C . ILE A 1 91 ? -15.319 -3.850 10.260 1.00 97.88 91 ILE A C 1
ATOM 729 O O . ILE A 1 91 ? -15.441 -3.730 11.476 1.00 97.88 91 ILE A O 1
ATOM 733 N N . MET A 1 92 ? -16.379 -3.837 9.447 1.00 98.00 92 MET A N 1
ATOM 734 C CA . MET A 1 92 ? -17.751 -3.699 9.947 1.00 98.00 92 MET A CA 1
ATOM 735 C C . MET A 1 92 ? -18.176 -4.888 10.811 1.00 98.00 92 MET A C 1
ATOM 737 O O . MET A 1 92 ? -18.754 -4.684 11.878 1.00 98.00 92 MET A O 1
ATOM 741 N N . ALA A 1 93 ? -17.848 -6.115 10.402 1.00 98.00 93 ALA A N 1
ATOM 742 C CA . ALA A 1 93 ? -18.136 -7.310 11.190 1.00 98.00 93 ALA A CA 1
ATOM 743 C C . ALA A 1 93 ? -17.373 -7.313 12.527 1.00 98.00 93 ALA A C 1
ATOM 745 O O . ALA A 1 93 ? -17.954 -7.606 13.573 1.00 98.00 93 ALA A O 1
ATOM 746 N N . GLU A 1 94 ? -16.092 -6.941 12.513 1.00 97.88 94 GLU A N 1
ATOM 747 C CA . GLU A 1 94 ? -15.271 -6.815 13.722 1.00 97.88 94 GLU A CA 1
ATOM 748 C C . GLU A 1 94 ? -15.798 -5.721 14.656 1.00 97.88 94 GLU A C 1
ATOM 750 O O . GLU A 1 94 ? -15.910 -5.948 15.862 1.00 97.88 94 GLU A O 1
ATOM 755 N N . ALA A 1 95 ? -16.187 -4.566 14.110 1.00 97.31 95 ALA A N 1
ATOM 756 C CA . ALA A 1 95 ? -16.774 -3.475 14.880 1.00 97.31 95 ALA A CA 1
ATOM 757 C C . ALA A 1 95 ? -18.100 -3.888 15.533 1.00 97.31 95 ALA A C 1
ATOM 759 O O . ALA A 1 95 ? -18.311 -3.613 16.713 1.00 97.31 95 ALA A O 1
ATOM 760 N N . GLN A 1 96 ? -18.970 -4.594 14.806 1.00 97.81 96 GLN A N 1
ATOM 761 C CA . GLN A 1 96 ? -20.236 -5.087 15.348 1.00 97.81 96 GLN A CA 1
ATOM 762 C C . GLN A 1 96 ? -20.018 -6.148 16.434 1.00 97.81 96 GLN A C 1
ATOM 764 O O . GLN A 1 96 ? -20.674 -6.111 17.475 1.00 97.81 96 GLN A O 1
ATOM 769 N N . ALA A 1 97 ? -19.065 -7.062 16.234 1.00 98.12 97 ALA A N 1
ATOM 770 C CA . ALA A 1 97 ? -18.699 -8.053 17.242 1.00 98.12 97 ALA A CA 1
ATOM 771 C C . ALA A 1 97 ? -18.115 -7.400 18.504 1.00 98.12 97 ALA A C 1
ATOM 773 O O . ALA A 1 97 ? -18.436 -7.811 19.620 1.00 98.12 97 ALA A O 1
ATOM 774 N N . LEU A 1 98 ? -17.276 -6.373 18.345 1.00 97.75 98 LEU A N 1
ATOM 775 C CA . LEU A 1 98 ? -16.716 -5.620 19.463 1.00 97.75 98 LEU A CA 1
ATOM 776 C C . LEU A 1 98 ? -17.801 -4.848 20.218 1.00 97.75 98 LEU A C 1
ATOM 778 O O . LEU A 1 98 ? -17.829 -4.907 21.444 1.00 97.75 98 LEU A O 1
ATOM 782 N N . ALA A 1 99 ? -18.711 -4.181 19.505 1.00 97.62 99 ALA A N 1
ATOM 783 C CA . ALA A 1 99 ? -19.840 -3.482 20.111 1.00 97.62 99 ALA A CA 1
ATOM 784 C C . ALA A 1 99 ? -20.701 -4.436 20.953 1.00 97.62 99 ALA A C 1
ATOM 786 O O . ALA A 1 99 ? -20.959 -4.149 22.119 1.00 97.62 99 ALA A O 1
ATOM 787 N N . GLY A 1 100 ? -21.042 -5.614 20.416 1.00 97.81 100 GLY A N 1
ATOM 788 C CA . GLY A 1 100 ? -21.790 -6.630 21.161 1.00 97.81 100 GLY A CA 1
ATOM 789 C C . GLY A 1 100 ? -21.061 -7.115 22.420 1.00 97.81 10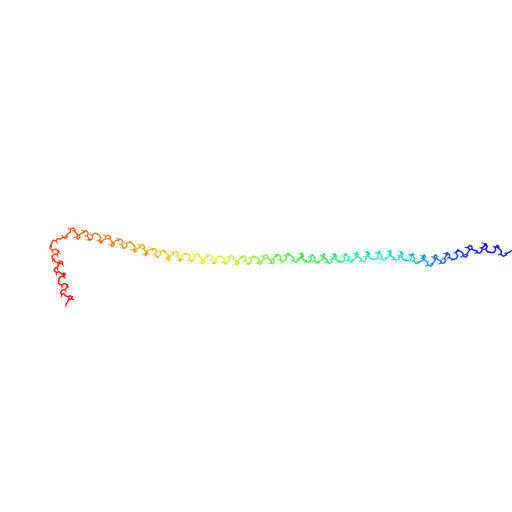0 GLY A C 1
ATOM 790 O O . GLY A 1 100 ? -21.674 -7.254 23.475 1.00 97.81 100 GLY A O 1
ATOM 791 N N . ARG A 1 101 ? -19.735 -7.304 22.351 1.00 97.88 101 ARG A N 1
ATOM 792 C CA . ARG A 1 101 ? -18.926 -7.652 23.534 1.00 97.88 101 ARG A CA 1
ATOM 793 C C . ARG A 1 101 ? -18.920 -6.543 24.582 1.00 97.88 101 ARG A C 1
ATOM 795 O O . ARG A 1 101 ? -18.984 -6.848 25.767 1.00 97.88 101 ARG A O 1
ATOM 802 N N . ILE A 1 102 ? -18.837 -5.281 24.163 1.00 97.88 102 ILE A N 1
ATOM 803 C CA . ILE A 1 102 ? -18.884 -4.133 25.078 1.00 97.88 102 ILE A CA 1
ATOM 804 C C . ILE A 1 102 ? -20.245 -4.072 25.776 1.00 97.88 102 ILE A C 1
ATOM 806 O O . ILE A 1 102 ? -20.287 -3.892 26.989 1.00 97.88 102 ILE A O 1
ATOM 810 N N . GLU A 1 103 ? -21.345 -4.262 25.045 1.00 97.94 103 GLU A N 1
ATOM 811 C CA . GLU A 1 103 ? -22.690 -4.298 25.631 1.00 97.94 103 GLU A CA 1
ATOM 812 C C . GLU A 1 103 ? -22.845 -5.437 26.645 1.00 97.94 103 GLU A C 1
ATOM 814 O O . GLU A 1 103 ? -23.354 -5.223 27.747 1.00 97.94 103 GLU A O 1
ATOM 819 N N . GLU A 1 104 ? -22.364 -6.637 26.313 1.00 97.81 104 GLU A N 1
ATOM 820 C CA . GLU A 1 104 ? -22.388 -7.782 27.224 1.00 97.81 104 GLU A CA 1
ATOM 821 C C . GLU A 1 104 ? -21.561 -7.512 28.488 1.00 97.81 104 GLU A C 1
ATOM 823 O O . GLU A 1 104 ? -22.044 -7.716 29.603 1.00 97.81 104 GLU A O 1
ATOM 828 N N . GLN A 1 105 ? -20.341 -6.994 28.333 1.00 97.50 105 GLN A N 1
ATOM 829 C CA . GLN A 1 105 ? -19.477 -6.629 29.455 1.00 97.50 105 GLN A CA 1
ATOM 830 C C . GLN A 1 105 ? -20.098 -5.539 30.330 1.00 97.50 105 GLN A C 1
ATOM 832 O O . GLN A 1 105 ? -20.065 -5.654 31.553 1.00 97.50 105 GLN A O 1
ATOM 837 N N . ALA A 1 106 ? -20.698 -4.511 29.726 1.00 96.94 106 ALA A N 1
ATOM 838 C CA . ALA A 1 106 ? -21.379 -3.446 30.451 1.00 96.94 106 ALA A CA 1
ATOM 839 C C . ALA A 1 106 ? -22.576 -3.985 31.244 1.00 96.94 106 ALA A C 1
ATOM 841 O O . ALA A 1 106 ? -22.770 -3.606 32.398 1.00 96.94 106 ALA A O 1
ATOM 842 N N . ARG A 1 107 ? -23.346 -4.914 30.666 1.00 97.56 107 ARG A N 1
ATOM 843 C CA . ARG A 1 107 ? -24.463 -5.564 31.358 1.00 97.56 107 ARG A CA 1
ATOM 844 C C . ARG A 1 107 ? -23.991 -6.409 32.540 1.00 97.56 107 ARG A C 1
ATOM 846 O O . ARG A 1 107 ? -24.563 -6.310 33.621 1.00 97.56 107 ARG A O 1
ATOM 853 N N . LEU A 1 108 ? -22.939 -7.205 32.353 1.00 97.56 108 LEU A N 1
ATOM 854 C CA . LEU A 1 108 ? -22.353 -8.007 33.430 1.00 97.56 108 LEU A CA 1
ATOM 855 C C . LEU A 1 108 ? -21.804 -7.123 34.557 1.00 97.56 108 LEU A C 1
ATOM 857 O O . LEU A 1 108 ? -22.039 -7.417 35.729 1.00 97.56 108 LEU A O 1
ATOM 861 N N . ALA A 1 109 ? -21.119 -6.031 34.212 1.00 96.94 109 ALA A N 1
ATOM 862 C CA . ALA A 1 109 ? -20.620 -5.061 35.181 1.00 96.94 109 ALA A CA 1
ATOM 863 C C . ALA A 1 109 ? -21.767 -4.392 35.951 1.00 96.94 109 ALA A C 1
ATOM 865 O O . ALA A 1 109 ? -21.724 -4.335 37.176 1.00 96.94 109 ALA A O 1
ATOM 866 N N . TYR A 1 110 ? -22.829 -3.971 35.258 1.00 97.00 110 TYR A N 1
ATOM 867 C CA . TYR A 1 110 ? -24.017 -3.396 35.888 1.00 97.00 110 TYR A CA 1
ATOM 868 C C . TYR A 1 110 ? -24.673 -4.361 36.886 1.00 97.00 110 TYR A C 1
ATOM 870 O O . TYR A 1 110 ? -24.971 -3.978 38.019 1.00 97.00 110 TYR A O 1
ATOM 878 N N . ASP A 1 111 ? -24.870 -5.623 36.498 1.00 96.75 111 ASP A N 1
ATOM 879 C CA . ASP A 1 111 ? -25.478 -6.633 37.371 1.00 96.75 111 ASP A CA 1
ATOM 880 C C . ASP A 1 111 ? -24.608 -6.914 38.609 1.00 96.75 111 ASP A C 1
ATOM 882 O O . ASP A 1 111 ? -25.131 -7.134 39.708 1.00 96.75 111 ASP A O 1
ATOM 886 N N . GLN A 1 112 ? -23.283 -6.904 38.446 1.00 97.19 112 GLN A N 1
ATOM 887 C CA . GLN A 1 112 ? -22.318 -7.036 39.538 1.00 97.19 112 GLN A CA 1
ATOM 888 C C . GLN A 1 112 ? -22.408 -5.834 40.494 1.00 97.19 112 GLN A C 1
ATOM 890 O O . GLN A 1 112 ? -22.596 -6.022 41.698 1.00 97.19 112 GLN A O 1
ATOM 895 N N . GLU A 1 113 ? -22.358 -4.610 39.963 1.00 96.25 113 GLU A N 1
ATOM 896 C CA . GLU A 1 113 ? -22.447 -3.375 40.747 1.00 96.25 113 GLU A CA 1
ATOM 897 C C . GLU A 1 113 ? -23.781 -3.259 41.490 1.00 96.25 113 GLU A C 1
ATOM 899 O O . GLU A 1 113 ? -23.802 -2.861 42.655 1.00 96.25 113 GLU A O 1
ATOM 904 N N . MET A 1 114 ? -24.898 -3.665 40.877 1.00 97.06 114 MET A N 1
ATOM 905 C CA . MET A 1 114 ? -26.198 -3.686 41.555 1.00 97.06 114 MET A CA 1
ATOM 906 C C . MET A 1 114 ? -26.244 -4.667 42.718 1.00 97.06 114 MET A C 1
ATOM 908 O O . MET A 1 114 ? -26.780 -4.336 43.779 1.00 97.06 114 MET A O 1
ATOM 912 N N . LYS A 1 115 ? -25.666 -5.861 42.560 1.00 96.62 115 LYS A N 1
ATOM 913 C CA . LYS A 1 115 ? -25.569 -6.824 43.665 1.00 96.62 115 LYS A CA 1
ATOM 914 C C . LYS A 1 115 ? -24.734 -6.263 44.812 1.00 96.62 115 LYS A C 1
ATOM 916 O O . LYS A 1 115 ? -25.149 -6.370 45.965 1.00 96.62 115 LYS A O 1
ATOM 921 N N . GLU A 1 116 ? -23.601 -5.640 44.507 1.00 96.94 116 GLU A N 1
ATOM 922 C CA . GLU A 1 116 ? -22.736 -5.017 45.513 1.00 96.94 116 GLU A CA 1
ATOM 923 C C . GLU A 1 116 ? -23.414 -3.829 46.207 1.00 96.94 116 GLU A C 1
ATOM 925 O O . GLU A 1 116 ? -23.351 -3.713 47.433 1.00 96.94 116 GLU A O 1
ATOM 930 N N . ALA A 1 117 ? -24.112 -2.973 45.458 1.00 95.75 117 ALA A N 1
ATOM 931 C CA . ALA A 1 117 ? -24.863 -1.850 46.010 1.00 95.75 117 ALA A CA 1
ATOM 932 C C . ALA A 1 117 ? -25.974 -2.326 46.959 1.00 95.75 117 ALA A C 1
ATOM 934 O O . ALA A 1 117 ? -26.092 -1.823 48.077 1.00 95.75 117 ALA A O 1
ATOM 935 N N . LEU A 1 118 ? -26.747 -3.341 46.560 1.00 96.25 118 LEU A N 1
ATOM 936 C CA . LEU A 1 118 ? -27.788 -3.931 47.407 1.00 96.25 118 LEU A CA 1
ATOM 937 C C . LEU A 1 118 ? -27.215 -4.588 48.668 1.00 96.25 118 LEU A C 1
ATOM 939 O O . LEU A 1 118 ? -27.818 -4.480 49.738 1.00 96.25 118 LEU A O 1
ATOM 943 N N . ALA A 1 119 ? -26.060 -5.252 48.562 1.00 96.62 119 ALA A N 1
ATOM 944 C CA . ALA A 1 119 ? -25.377 -5.832 49.714 1.00 96.62 119 ALA A CA 1
ATOM 945 C C . ALA A 1 119 ? -24.965 -4.748 50.723 1.00 96.62 119 ALA A C 1
ATOM 947 O O . ALA A 1 119 ? -25.289 -4.873 51.904 1.00 96.62 119 ALA A O 1
ATOM 948 N N . LYS A 1 120 ? -24.361 -3.648 50.251 1.00 96.00 120 LYS A N 1
ATOM 949 C CA . LYS A 1 120 ? -23.983 -2.497 51.091 1.00 96.00 120 LYS A CA 1
ATOM 950 C C . LYS A 1 120 ? -25.188 -1.849 51.772 1.00 96.00 120 LYS A C 1
ATOM 952 O O . LYS A 1 120 ? -25.135 -1.549 52.959 1.00 96.00 120 LYS A O 1
ATOM 957 N N . VAL A 1 121 ? -26.297 -1.672 51.050 1.00 95.69 121 VAL A N 1
ATOM 958 C CA . VAL A 1 121 ? -27.538 -1.130 51.635 1.00 95.69 121 VAL A CA 1
ATOM 959 C C . VAL A 1 121 ? -28.073 -2.047 52.737 1.00 95.69 121 VAL A C 1
ATOM 961 O O . VAL A 1 121 ? -28.480 -1.572 53.795 1.00 95.69 121 VAL A O 1
ATOM 964 N N . ARG A 1 122 ? -28.062 -3.368 52.524 1.00 94.75 122 ARG A N 1
ATOM 965 C CA . ARG A 1 122 ? -28.515 -4.335 53.535 1.00 94.75 122 ARG A CA 1
ATOM 966 C C . ARG A 1 122 ? -27.627 -4.328 54.779 1.00 94.75 122 ARG A C 1
ATOM 968 O O . ARG A 1 122 ? -28.146 -4.412 55.892 1.00 94.75 122 ARG A O 1
ATOM 975 N N . GLU A 1 123 ? -26.315 -4.247 54.591 1.00 96.19 123 GLU A N 1
ATOM 976 C CA . GLU A 1 123 ? -25.346 -4.133 55.681 1.00 96.19 123 GLU A CA 1
ATOM 977 C C . GLU A 1 123 ? -25.601 -2.867 56.508 1.00 96.19 123 GLU A C 1
ATOM 979 O O . GLU A 1 123 ? -25.721 -2.947 57.730 1.00 96.19 123 GLU A O 1
ATOM 984 N N . GLU A 1 124 ? -25.809 -1.729 55.843 1.00 94.75 124 GLU A N 1
ATOM 985 C CA . GLU A 1 124 ? -26.106 -0.450 56.491 1.00 94.75 124 GLU A CA 1
ATOM 986 C C . GLU A 1 124 ? -27.398 -0.502 57.320 1.00 94.75 124 GLU A C 1
ATOM 988 O O . GLU A 1 124 ? -27.405 -0.101 58.483 1.00 94.75 124 GLU A O 1
ATOM 993 N N . ILE A 1 125 ? -28.478 -1.061 56.763 1.00 95.06 125 ILE A N 1
ATOM 994 C CA . ILE A 1 125 ? -29.749 -1.235 57.487 1.00 95.06 125 ILE A CA 1
ATOM 995 C C . ILE A 1 125 ? -29.559 -2.142 58.707 1.00 95.06 125 ILE A C 1
ATOM 997 O O . ILE A 1 125 ? -30.086 -1.854 59.783 1.00 95.06 125 ILE A O 1
ATOM 1001 N N . THR A 1 126 ? -28.805 -3.234 58.557 1.00 94.75 126 THR A N 1
ATOM 1002 C CA . THR A 1 126 ? -28.538 -4.172 59.656 1.00 94.75 126 THR A CA 1
ATOM 1003 C C . THR A 1 126 ? -27.766 -3.481 60.776 1.00 94.75 126 THR A C 1
ATOM 1005 O O . THR A 1 126 ? -28.145 -3.607 61.940 1.00 94.75 126 THR A O 1
ATOM 1008 N N . ARG A 1 127 ? -26.741 -2.693 60.428 1.00 95.38 127 ARG A N 1
ATOM 1009 C CA . ARG A 1 127 ? -25.960 -1.902 61.383 1.00 95.38 127 ARG A CA 1
ATOM 1010 C C . ARG A 1 127 ? -26.836 -0.906 62.141 1.00 95.38 127 ARG A C 1
ATOM 1012 O O . ARG A 1 127 ? -26.840 -0.927 63.365 1.00 95.38 127 ARG A O 1
ATOM 1019 N N . GLN A 1 128 ? -27.624 -0.097 61.431 1.00 93.50 128 GLN 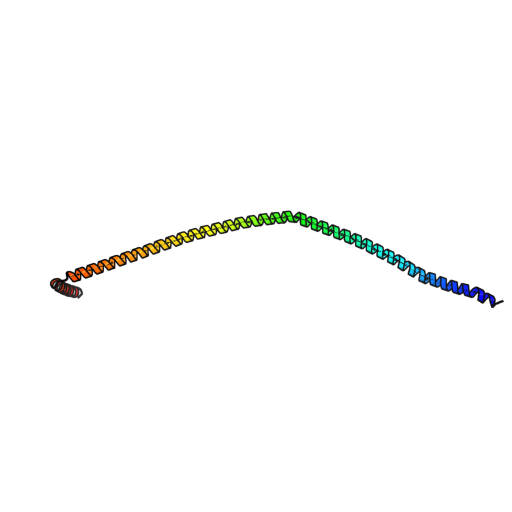A N 1
ATOM 1020 C CA . GLN A 1 128 ? -28.516 0.891 62.054 1.00 93.50 128 GLN A CA 1
ATOM 1021 C C . GLN A 1 128 ? -29.565 0.231 62.959 1.00 93.50 128 GLN A C 1
ATOM 1023 O O . GLN A 1 128 ? -29.866 0.729 64.041 1.00 93.50 128 GLN A O 1
ATOM 1028 N N . THR A 1 129 ? -30.107 -0.918 62.547 1.00 92.81 129 THR A N 1
ATOM 1029 C CA . THR A 1 129 ? -31.076 -1.670 63.360 1.00 92.81 129 THR A CA 1
ATOM 1030 C C . THR A 1 129 ? -30.434 -2.208 64.637 1.00 92.81 129 THR A C 1
ATOM 1032 O O . THR A 1 129 ? -31.049 -2.145 65.701 1.00 92.81 129 THR A O 1
ATOM 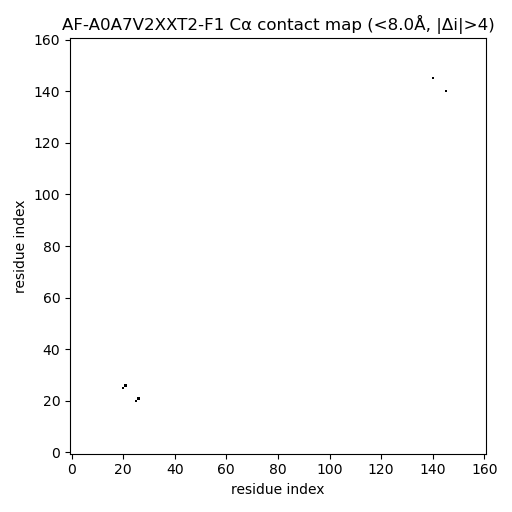1035 N N . LEU A 1 130 ? -29.200 -2.715 64.549 1.00 92.88 130 LEU A N 1
ATOM 1036 C CA . LEU A 1 130 ? -28.455 -3.200 65.708 1.00 92.88 130 LEU A CA 1
ATOM 1037 C C . LEU A 1 130 ? -28.132 -2.059 66.678 1.00 92.88 130 LEU A C 1
ATOM 1039 O O . LEU A 1 130 ? -28.364 -2.211 67.872 1.00 92.88 130 LEU A O 1
ATOM 1043 N N . GLU A 1 131 ? -27.687 -0.905 66.175 1.00 92.62 131 GLU A N 1
ATOM 1044 C CA . GLU A 1 131 ? -27.428 0.291 66.991 1.00 92.62 131 GLU A CA 1
ATOM 1045 C C . GLU A 1 131 ? -28.687 0.755 67.742 1.00 92.62 131 GLU A C 1
ATOM 1047 O O . GLU A 1 131 ? -28.636 1.004 68.949 1.00 92.62 131 GLU A O 1
ATOM 1052 N N . LEU A 1 132 ? -29.840 0.803 67.063 1.00 90.69 132 LEU A N 1
ATOM 1053 C CA . LEU A 1 132 ? -31.121 1.148 67.690 1.00 90.69 132 LEU A CA 1
ATOM 1054 C C . LEU A 1 132 ? -31.550 0.116 68.740 1.00 90.69 132 LEU A C 1
ATOM 1056 O O . LEU A 1 132 ? -32.020 0.492 69.816 1.00 90.69 132 LEU A O 1
ATOM 1060 N N . ALA A 1 133 ? -31.384 -1.177 68.451 1.00 89.25 133 ALA A N 1
ATOM 1061 C CA . ALA A 1 133 ? -31.695 -2.245 69.394 1.00 89.25 133 ALA A CA 1
ATOM 1062 C C . ALA A 1 133 ? -30.788 -2.180 70.633 1.00 89.25 133 ALA A C 1
ATOM 1064 O O . ALA A 1 133 ? -31.282 -2.267 71.756 1.00 89.25 133 ALA A O 1
ATOM 1065 N N . GLU A 1 134 ? -29.483 -1.963 70.456 1.00 87.56 134 GLU A N 1
ATOM 1066 C CA . GLU A 1 134 ? -28.536 -1.773 71.558 1.00 87.56 134 GLU A CA 1
ATOM 1067 C C . GLU A 1 134 ? -28.903 -0.567 72.424 1.00 87.56 134 GLU A C 1
ATOM 1069 O O . GLU A 1 134 ? -28.873 -0.659 73.655 1.00 87.56 134 GLU A O 1
ATOM 1074 N N . GLN A 1 135 ? -29.263 0.558 71.803 1.00 89.00 135 GLN A N 1
ATOM 1075 C CA . GLN A 1 135 ? -29.677 1.754 72.525 1.00 89.00 135 GLN A CA 1
ATOM 1076 C C . GLN A 1 135 ? -30.968 1.504 73.317 1.00 89.00 135 GLN A C 1
ATOM 1078 O O . GLN A 1 135 ? -31.030 1.820 74.506 1.00 89.00 135 GLN A O 1
ATOM 1083 N N . GLN A 1 136 ? -31.966 0.862 72.706 1.00 88.00 136 GLN A N 1
ATOM 1084 C CA . GLN A 1 136 ? -33.228 0.540 73.371 1.00 88.00 136 GLN A CA 1
ATOM 1085 C C . GLN A 1 136 ? -33.044 -0.451 74.529 1.00 88.00 136 GLN A C 1
ATOM 1087 O O . GLN A 1 136 ? -33.680 -0.293 75.574 1.00 88.00 136 GLN A O 1
ATOM 1092 N N . VAL A 1 137 ? -32.168 -1.451 74.373 1.00 84.25 137 VAL A N 1
ATOM 1093 C CA . VAL A 1 137 ? -31.807 -2.377 75.455 1.00 84.25 137 VAL A CA 1
ATOM 1094 C C . VAL A 1 137 ? -31.133 -1.613 76.589 1.00 84.25 137 VAL A C 1
ATOM 1096 O O . VAL A 1 137 ? -31.571 -1.752 77.725 1.00 84.25 137 VAL A O 1
ATOM 1099 N N . LYS A 1 138 ? -30.141 -0.755 76.308 1.00 82.50 138 LYS A N 1
ATOM 1100 C CA . LYS A 1 138 ? -29.471 0.072 77.332 1.00 82.50 138 LYS A CA 1
ATOM 1101 C C . LYS A 1 138 ? -30.442 0.977 78.093 1.00 82.50 138 LYS A C 1
ATOM 1103 O O . LYS A 1 138 ? -30.323 1.096 79.307 1.00 82.50 138 LYS A O 1
ATOM 1108 N N . GLU A 1 139 ? -31.401 1.595 77.404 1.00 82.25 139 GLU A N 1
ATOM 1109 C CA . GLU A 1 139 ? -32.393 2.487 78.021 1.00 82.25 139 GLU A CA 1
ATOM 1110 C C . GLU A 1 139 ? -33.433 1.743 78.872 1.00 82.25 139 GLU A C 1
ATOM 1112 O O . GLU A 1 139 ? -33.942 2.296 79.849 1.00 82.25 139 GLU A O 1
ATOM 1117 N N . ARG A 1 140 ? -33.774 0.498 78.513 1.00 77.38 140 ARG A N 1
ATOM 1118 C CA . ARG A 1 140 ? -34.811 -0.292 79.201 1.00 77.38 140 ARG A CA 1
ATOM 1119 C C . ARG A 1 140 ? -34.276 -1.322 80.191 1.00 77.38 140 ARG A C 1
ATOM 1121 O O . ARG A 1 140 ? -35.091 -1.924 80.886 1.00 77.38 140 ARG A O 1
ATOM 1128 N N . PHE A 1 141 ? -32.961 -1.506 80.276 1.00 75.19 141 PHE A N 1
ATOM 1129 C CA . PHE A 1 141 ? -32.326 -2.499 81.138 1.00 75.19 141 PHE A CA 1
ATOM 1130 C C . PHE A 1 141 ? -32.593 -2.217 82.623 1.00 75.19 141 PHE A C 1
ATOM 1132 O O . PHE A 1 141 ? -32.187 -1.178 83.153 1.00 75.19 141 PHE A O 1
ATOM 1139 N N . LYS A 1 142 ? -33.261 -3.148 83.313 1.00 80.06 142 LYS A N 1
ATOM 1140 C CA . LYS A 1 142 ? -33.532 -3.068 84.757 1.00 80.06 142 LYS A CA 1
ATOM 1141 C C . LYS A 1 142 ? -32.755 -4.129 85.532 1.00 80.06 142 LYS A C 1
ATOM 1143 O O . LYS A 1 142 ? -32.275 -5.114 84.983 1.00 80.06 142 LYS A O 1
ATOM 1148 N N . LYS A 1 143 ? -32.669 -3.946 86.853 1.00 73.25 143 LYS A N 1
ATOM 1149 C CA . LYS A 1 143 ? -31.996 -4.882 87.772 1.00 73.25 143 LYS A CA 1
ATOM 1150 C C . LYS A 1 143 ? -32.591 -6.301 87.711 1.00 73.25 143 LYS A C 1
ATOM 1152 O O . LYS A 1 143 ? -31.851 -7.270 87.734 1.00 73.25 143 LYS A O 1
ATOM 1157 N N . GLU A 1 144 ? -33.908 -6.399 87.537 1.00 75.25 144 GLU A N 1
ATOM 1158 C CA . GLU A 1 144 ? -34.646 -7.665 87.400 1.00 75.25 144 GLU A CA 1
ATOM 1159 C C . GLU A 1 144 ? -34.289 -8.436 86.116 1.00 75.25 144 GLU A C 1
ATOM 1161 O O . GLU A 1 144 ? -34.292 -9.665 86.117 1.00 75.25 144 GLU A O 1
ATOM 1166 N N . ASP A 1 145 ? -33.958 -7.735 85.026 1.00 76.88 145 ASP A N 1
ATOM 1167 C CA . ASP A 1 145 ? -33.520 -8.367 83.776 1.00 76.88 145 ASP A CA 1
ATOM 1168 C C . ASP A 1 145 ? -32.101 -8.933 83.912 1.00 76.88 145 ASP A C 1
ATOM 1170 O O . ASP A 1 145 ? -31.790 -9.974 83.336 1.00 76.88 145 ASP A O 1
ATOM 1174 N N . HIS A 1 146 ? -31.249 -8.277 84.710 1.00 74.56 146 HIS A N 1
ATOM 1175 C CA . HIS A 1 146 ? -29.907 -8.765 85.027 1.00 74.56 146 HIS A CA 1
ATOM 1176 C C . HIS A 1 146 ? -29.955 -10.065 85.834 1.00 74.56 146 HIS A C 1
ATOM 1178 O O . HIS A 1 146 ? -29.271 -11.024 85.481 1.00 74.56 146 HIS A O 1
ATOM 1184 N N . ASP A 1 147 ? -30.797 -10.113 86.868 1.00 78.06 147 ASP A N 1
ATOM 1185 C CA . ASP A 1 147 ? -30.941 -11.295 87.721 1.00 78.06 147 ASP A CA 1
ATOM 1186 C C . ASP A 1 147 ? -31.485 -12.498 86.924 1.00 78.06 147 ASP A C 1
ATOM 1188 O O . ASP A 1 147 ? -30.941 -13.598 87.028 1.00 78.06 147 ASP A O 1
ATOM 1192 N N . LYS A 1 148 ? -32.467 -12.280 86.032 1.00 81.44 148 LYS A N 1
ATOM 1193 C CA . LYS A 1 148 ? -32.961 -13.317 85.103 1.00 81.44 148 LYS A CA 1
ATOM 1194 C C . LYS A 1 148 ? -31.896 -13.817 84.127 1.00 81.44 148 LYS A C 1
ATOM 1196 O O . LYS A 1 148 ? -31.803 -15.014 83.895 1.00 81.44 148 LYS A O 1
ATOM 1201 N N . LEU A 1 149 ? -31.071 -12.925 83.574 1.00 78.88 149 LEU A N 1
ATOM 1202 C CA . LEU A 1 149 ? -29.968 -13.300 82.678 1.00 78.88 149 LEU A CA 1
ATOM 1203 C C . LEU A 1 149 ? -28.933 -14.196 83.372 1.00 78.88 149 LEU A C 1
ATOM 1205 O O . LEU A 1 149 ? -28.390 -15.109 82.749 1.00 78.88 149 LEU A O 1
ATOM 1209 N N . VAL A 1 150 ? -28.654 -13.934 84.651 1.00 80.19 150 VAL A N 1
ATOM 1210 C CA . VAL A 1 150 ? -27.757 -14.760 85.471 1.00 80.19 150 VAL A CA 1
ATOM 1211 C C . VAL A 1 150 ? -28.379 -16.130 85.736 1.00 80.19 150 VAL A C 1
ATOM 1213 O O . VAL A 1 150 ? -27.686 -17.140 85.620 1.00 80.19 150 VAL A O 1
ATOM 1216 N N . GLU A 1 151 ? -29.674 -16.177 86.047 1.00 80.94 151 GLU A N 1
ATOM 1217 C CA . GLU A 1 151 ? -30.400 -17.426 86.286 1.00 80.94 151 GLU A CA 1
ATOM 1218 C C . GLU A 1 151 ? -30.472 -18.294 85.017 1.00 80.94 151 GLU A C 1
ATOM 1220 O O . GLU A 1 151 ? -30.050 -19.452 85.059 1.00 80.94 151 GLU A O 1
ATOM 1225 N N . ASP A 1 152 ? -30.830 -17.712 83.866 1.00 82.38 152 ASP A N 1
ATOM 1226 C CA . ASP A 1 152 ? -30.825 -18.378 82.553 1.00 82.38 152 ASP A CA 1
ATOM 1227 C C . ASP A 1 152 ? -29.424 -18.887 82.170 1.00 82.38 152 ASP A C 1
ATOM 1229 O O . ASP A 1 152 ? -29.274 -19.977 81.614 1.00 82.38 152 ASP A O 1
ATOM 1233 N N . PHE A 1 153 ? -28.364 -18.122 82.459 1.00 83.44 153 PHE A N 1
ATOM 1234 C CA . PHE A 1 153 ? -26.985 -18.541 82.189 1.00 83.44 153 PHE A CA 1
ATOM 1235 C C . PHE A 1 153 ? -26.572 -19.741 83.050 1.00 83.44 153 PHE A C 1
ATOM 1237 O O . PHE A 1 153 ? -25.961 -20.688 82.543 1.00 83.44 153 PHE A O 1
ATOM 1244 N N . ILE A 1 154 ? -26.936 -19.732 84.335 1.00 83.88 154 ILE A N 1
ATOM 1245 C CA . ILE A 1 154 ? -26.704 -20.854 85.252 1.00 83.88 154 ILE A CA 1
ATOM 1246 C C . ILE A 1 154 ? -27.487 -22.089 84.792 1.00 83.88 154 ILE A C 1
ATOM 1248 O O . ILE A 1 154 ? -26.941 -23.195 84.806 1.00 83.88 154 ILE A O 1
ATOM 1252 N N . GLU A 1 155 ? -28.730 -21.922 84.346 1.00 85.75 155 GLU A N 1
ATOM 1253 C CA . GLU A 1 155 ? -29.566 -23.013 83.844 1.00 85.75 155 GLU A CA 1
ATOM 1254 C C . GLU A 1 155 ? -29.006 -23.609 82.543 1.00 85.75 155 GLU A C 1
ATOM 1256 O O . GLU A 1 155 ? -28.896 -24.830 82.405 1.00 85.75 155 GLU A O 1
ATOM 1261 N N . LYS A 1 156 ? -28.530 -22.760 81.624 1.00 83.12 156 LYS A N 1
ATOM 1262 C CA . LYS A 1 156 ? -27.921 -23.186 80.357 1.00 83.12 156 LYS A CA 1
ATOM 1263 C C . LYS A 1 156 ? -26.605 -23.931 80.572 1.00 83.12 156 LYS A C 1
ATOM 1265 O O . LYS A 1 156 ? -26.397 -24.968 79.946 1.00 83.12 156 LYS A O 1
ATOM 1270 N N . LEU A 1 157 ? -25.756 -23.468 81.494 1.00 82.56 157 LEU A N 1
ATOM 1271 C CA . LEU A 1 157 ? -24.547 -24.192 81.908 1.00 82.56 157 LEU A CA 1
ATOM 1272 C C . LEU A 1 157 ? -24.873 -25.532 82.573 1.00 82.56 157 LEU A C 1
ATOM 1274 O O . LEU A 1 157 ? -24.163 -26.510 82.353 1.00 82.56 157 LEU A O 1
ATOM 1278 N N . ARG A 1 158 ? -25.956 -25.595 83.3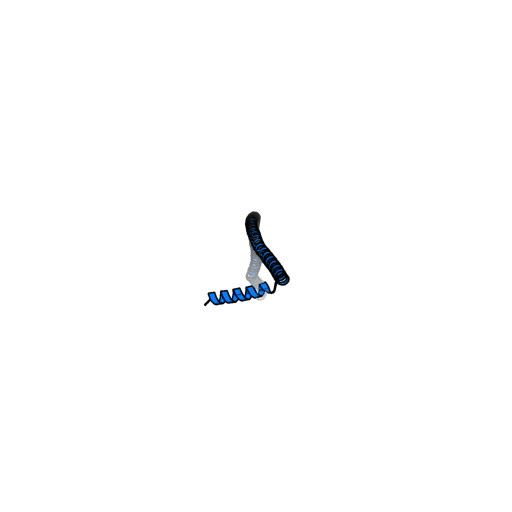54 1.00 78.06 158 ARG A N 1
ATOM 1279 C CA . ARG A 1 158 ? -26.431 -26.837 83.973 1.00 78.06 158 ARG A CA 1
ATOM 1280 C C . ARG A 1 158 ? -27.008 -27.819 82.943 1.00 78.06 158 ARG A C 1
ATOM 1282 O O . ARG A 1 158 ? -26.953 -29.012 83.190 1.00 78.06 158 ARG A O 1
ATOM 1289 N N . SER A 1 159 ? -27.524 -27.333 81.810 1.00 80.38 159 SER A N 1
ATOM 1290 C CA . SER A 1 159 ? -28.019 -28.157 80.691 1.00 80.38 159 SER A CA 1
ATOM 1291 C C . SER A 1 159 ? -26.941 -28.608 79.691 1.00 80.38 159 SER A C 1
ATOM 1293 O O . SER A 1 159 ? -27.206 -29.459 78.845 1.00 80.38 159 SER A O 1
ATOM 1295 N N . LEU A 1 160 ? -25.747 -28.004 79.753 1.00 67.50 160 LEU A N 1
ATOM 1296 C CA . LEU A 1 160 ? -24.578 -28.317 78.916 1.00 67.50 160 LEU A CA 1
ATOM 1297 C C . LEU A 1 160 ? -23.587 -29.284 79.595 1.00 67.50 160 LEU A C 1
ATOM 1299 O O . LEU A 1 160 ? -22.604 -29.671 78.964 1.00 67.50 160 LEU A O 1
ATOM 1303 N N . ASN A 1 161 ? -23.860 -29.668 80.846 1.00 48.16 161 ASN A N 1
ATOM 1304 C CA . ASN A 1 161 ? -23.234 -30.765 81.593 1.00 48.16 161 ASN A CA 1
ATOM 1305 C C . ASN A 1 161 ? -24.237 -31.910 81.766 1.00 48.16 161 ASN A C 1
ATOM 1307 O O . ASN A 1 161 ? -23.773 -33.058 81.938 1.00 48.16 161 ASN A O 1
#